Protein AF-A0A6M4GV39-F1 (afdb_monomer_lite)

pLDDT: mean 71.12, std 13.14, range [38.53, 88.69]

Organism: NCBI:txid2732067

Structure (mmCIF, N/CA/C/O backbone):
data_AF-A0A6M4GV39-F1
#
_entry.id   AF-A0A6M4GV39-F1
#
loop_
_atom_site.group_PDB
_atom_site.id
_atom_site.type_symbol
_atom_site.label_atom_id
_atom_site.label_alt_id
_atom_site.label_comp_id
_atom_site.label_asym_id
_atom_site.label_entity_id
_atom_site.label_seq_id
_atom_site.pdbx_PDB_ins_code
_atom_site.Cartn_x
_atom_site.Cartn_y
_atom_site.Cartn_z
_atom_site.occupancy
_atom_site.B_iso_or_equiv
_atom_site.auth_seq_id
_atom_site.auth_comp_id
_atom_site.auth_asym_id
_atom_site.auth_atom_id
_atom_site.pdbx_PDB_model_num
ATOM 1 N N . MET A 1 1 ? 62.077 18.998 -84.110 1.00 38.53 1 MET A N 1
ATOM 2 C CA . MET A 1 1 ? 60.721 18.410 -84.089 1.00 38.53 1 MET A CA 1
ATOM 3 C C . MET A 1 1 ? 60.873 16.911 -84.262 1.00 38.53 1 MET A C 1
ATOM 5 O O . MET A 1 1 ? 61.238 16.510 -85.350 1.00 38.53 1 MET A O 1
ATOM 9 N N . ASN A 1 2 ? 60.664 16.119 -83.208 1.00 39.56 2 ASN A N 1
ATOM 10 C CA . ASN A 1 2 ? 60.572 14.657 -83.283 1.00 39.56 2 ASN A CA 1
ATOM 11 C C . ASN A 1 2 ? 59.395 14.236 -82.397 1.00 39.56 2 ASN A C 1
ATOM 13 O O . ASN A 1 2 ? 59.507 14.212 -81.174 1.00 39.56 2 ASN A O 1
ATOM 17 N N . THR A 1 3 ? 58.245 13.988 -83.016 1.00 47.16 3 THR A N 1
ATOM 18 C CA . THR A 1 3 ? 57.078 13.363 -82.389 1.00 47.16 3 THR A CA 1
ATOM 19 C C . THR A 1 3 ? 57.251 11.849 -82.463 1.00 47.16 3 THR A C 1
ATOM 21 O O . THR A 1 3 ? 57.207 11.283 -83.553 1.00 47.16 3 THR A O 1
ATOM 24 N N . LEU A 1 4 ? 57.471 11.201 -81.317 1.00 51.97 4 LEU A N 1
ATOM 25 C CA . LEU A 1 4 ? 57.353 9.747 -81.192 1.00 51.97 4 LEU A CA 1
ATOM 26 C C . LEU A 1 4 ? 55.867 9.345 -81.277 1.00 51.97 4 LEU A C 1
ATOM 28 O O . LEU A 1 4 ? 55.027 10.034 -80.689 1.00 51.97 4 LEU A O 1
ATOM 32 N N . PRO A 1 5 ? 55.528 8.268 -82.006 1.00 45.72 5 PRO A N 1
ATOM 33 C CA . PRO A 1 5 ? 54.153 7.811 -82.150 1.00 45.72 5 PRO A CA 1
ATOM 34 C C . PRO A 1 5 ? 53.639 7.228 -80.826 1.00 45.72 5 PRO A C 1
ATOM 36 O O . PRO A 1 5 ? 54.284 6.382 -80.212 1.00 45.72 5 PRO A O 1
ATOM 39 N N . ASN A 1 6 ? 52.471 7.706 -80.390 1.00 50.34 6 ASN A N 1
ATOM 40 C CA . ASN A 1 6 ? 51.668 7.080 -79.341 1.00 50.34 6 ASN A CA 1
ATOM 41 C C . ASN A 1 6 ? 51.134 5.747 -79.877 1.00 50.34 6 ASN A C 1
ATOM 43 O O . ASN A 1 6 ? 50.265 5.742 -80.748 1.00 50.34 6 ASN A O 1
ATOM 47 N N . ASP A 1 7 ? 51.654 4.643 -79.354 1.00 46.72 7 ASP A N 1
ATOM 48 C CA . ASP A 1 7 ? 51.153 3.296 -79.612 1.00 46.72 7 ASP A CA 1
ATOM 49 C C . ASP A 1 7 ? 49.860 3.075 -78.789 1.00 46.72 7 ASP A C 1
ATOM 51 O O . ASP A 1 7 ? 49.887 3.229 -77.564 1.00 46.72 7 ASP A O 1
ATOM 55 N N . PRO A 1 8 ? 48.693 2.785 -79.398 1.00 51.41 8 PRO A N 1
ATOM 56 C CA . PRO A 1 8 ? 47.407 2.752 -78.692 1.00 51.41 8 PRO A CA 1
ATOM 57 C C . PRO A 1 8 ? 47.091 1.423 -77.971 1.00 51.41 8 PRO A C 1
ATOM 59 O O . PRO A 1 8 ? 45.923 1.151 -77.694 1.00 51.41 8 PRO A O 1
ATOM 62 N N . ALA A 1 9 ? 48.078 0.586 -77.639 1.00 52.50 9 ALA A N 1
ATOM 63 C CA . ALA A 1 9 ? 47.837 -0.779 -77.159 1.00 52.50 9 ALA A CA 1
ATOM 64 C C . ALA A 1 9 ? 48.605 -1.151 -75.874 1.00 52.50 9 ALA A C 1
ATOM 66 O O . ALA A 1 9 ? 49.379 -2.101 -75.869 1.00 52.50 9 ALA A O 1
ATOM 67 N N . ASP A 1 10 ? 48.331 -0.468 -74.755 1.00 50.56 10 ASP A N 1
ATOM 68 C CA . ASP A 1 10 ? 48.763 -0.918 -73.418 1.00 50.56 10 ASP A CA 1
ATOM 69 C C . ASP A 1 10 ? 47.587 -1.552 -72.636 1.00 50.56 10 ASP A C 1
ATOM 71 O O . ASP A 1 10 ? 46.883 -0.859 -71.890 1.00 50.56 10 ASP A O 1
ATOM 75 N N . PRO A 1 11 ? 47.355 -2.878 -72.738 1.00 52.56 11 PRO A N 1
ATOM 76 C CA . PRO A 1 11 ? 46.304 -3.586 -71.990 1.00 52.56 11 PRO A CA 1
ATOM 77 C C . PRO A 1 11 ? 46.513 -3.569 -70.463 1.00 52.56 11 PRO A C 1
ATOM 79 O O . PRO A 1 11 ? 45.594 -3.883 -69.705 1.00 52.56 11 PRO A O 1
ATOM 82 N N . LEU A 1 12 ? 47.700 -3.173 -69.994 1.00 51.47 12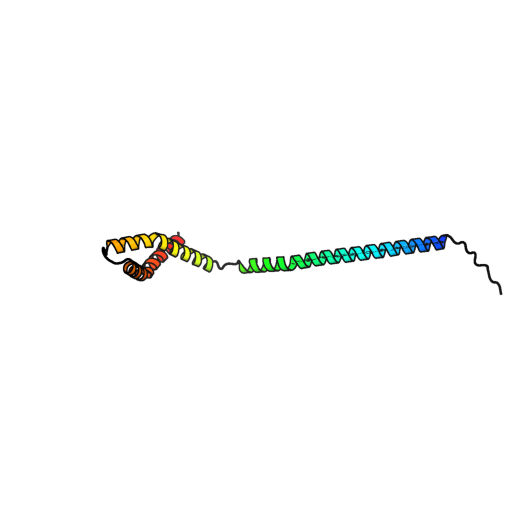 LEU A N 1
ATOM 83 C CA . LEU A 1 12 ? 48.036 -3.007 -68.577 1.00 51.47 12 LEU A CA 1
ATOM 84 C C . LEU A 1 12 ? 47.314 -1.813 -67.934 1.00 51.47 12 LEU A C 1
ATOM 86 O O . LEU A 1 12 ? 46.735 -1.958 -66.859 1.00 51.47 12 LEU A O 1
ATOM 90 N N . ARG A 1 13 ? 47.235 -0.665 -68.622 1.00 52.91 13 ARG A N 1
ATOM 91 C CA . ARG A 1 13 ? 46.548 0.534 -68.100 1.00 52.91 13 ARG A CA 1
ATOM 92 C C . ARG A 1 13 ? 45.026 0.386 -68.066 1.00 52.91 13 ARG A C 1
ATOM 94 O O . ARG A 1 13 ? 44.366 1.018 -67.242 1.00 52.91 13 ARG A O 1
ATOM 101 N N . ALA A 1 14 ? 44.461 -0.432 -68.955 1.00 52.75 14 ALA A N 1
ATOM 102 C CA . ALA A 1 14 ? 43.032 -0.741 -68.952 1.00 52.75 14 ALA A CA 1
ATOM 103 C C . ALA A 1 14 ? 42.649 -1.620 -67.746 1.00 52.75 14 ALA A C 1
ATOM 105 O O . ALA A 1 14 ? 41.681 -1.315 -67.052 1.00 52.75 14 ALA A O 1
ATOM 106 N N . ARG A 1 15 ? 43.465 -2.637 -67.427 1.00 51.28 15 ARG A N 1
ATOM 107 C CA . ARG A 1 15 ? 43.253 -3.513 -66.261 1.00 51.28 15 ARG A CA 1
ATOM 108 C C . ARG A 1 15 ? 43.493 -2.813 -64.923 1.00 51.28 15 ARG A C 1
ATOM 110 O O . ARG A 1 15 ? 42.766 -3.071 -63.969 1.00 51.28 15 ARG A O 1
ATOM 117 N N . GLU A 1 16 ? 44.459 -1.897 -64.845 1.00 50.41 16 GLU A N 1
ATOM 118 C CA . GLU A 1 16 ? 44.676 -1.087 -63.635 1.00 50.41 16 GLU A CA 1
ATOM 119 C C . GLU A 1 16 ? 43.481 -0.178 -63.322 1.00 50.41 16 GLU A C 1
ATOM 121 O O . GLU A 1 16 ? 43.094 -0.040 -62.162 1.00 50.41 16 GLU A O 1
ATOM 126 N N . LYS A 1 17 ? 42.838 0.401 -64.343 1.00 52.56 17 LYS A N 1
ATOM 127 C CA . LYS A 1 17 ? 41.635 1.224 -64.149 1.00 52.56 17 LYS A CA 1
ATOM 128 C C . LYS A 1 17 ? 40.431 0.405 -63.681 1.00 52.56 17 LYS A C 1
ATOM 130 O O . LYS A 1 17 ? 39.698 0.884 -62.819 1.00 52.56 17 LYS A O 1
ATOM 135 N N . GLU A 1 18 ? 40.250 -0.817 -64.185 1.00 52.44 18 GLU A N 1
ATOM 136 C CA . GLU A 1 18 ? 39.208 -1.737 -63.698 1.00 52.44 18 GLU A CA 1
ATOM 137 C C . GLU A 1 18 ? 39.461 -2.191 -62.256 1.00 52.44 18 GLU A C 1
ATOM 139 O O . GLU A 1 18 ? 38.536 -2.195 -61.442 1.00 52.44 18 GLU A O 1
ATOM 144 N N . ALA A 1 19 ? 40.712 -2.505 -61.904 1.00 53.47 19 ALA A N 1
ATOM 145 C CA . ALA A 1 19 ? 41.076 -2.887 -60.542 1.00 53.47 19 ALA A CA 1
ATOM 146 C C . ALA A 1 19 ? 40.808 -1.748 -59.541 1.00 53.47 19 ALA A C 1
ATOM 148 O O . ALA A 1 19 ? 40.204 -1.971 -58.493 1.00 53.47 19 ALA A O 1
ATOM 149 N N . VAL A 1 20 ? 41.175 -0.509 -59.884 1.00 57.28 20 VAL A N 1
ATOM 150 C CA . VAL A 1 20 ? 40.934 0.667 -59.030 1.00 57.28 20 VAL A CA 1
ATOM 151 C C . VAL A 1 20 ? 39.439 0.995 -58.914 1.00 57.28 20 VAL A C 1
ATOM 153 O O . VAL A 1 20 ? 38.988 1.400 -57.841 1.00 57.28 20 VAL A O 1
ATOM 156 N N . HIS A 1 21 ? 38.646 0.785 -59.970 1.00 59.41 21 HIS A N 1
ATOM 157 C CA . HIS A 1 21 ? 37.193 0.982 -59.917 1.00 59.41 21 HIS A CA 1
ATOM 158 C C . HIS A 1 21 ? 36.486 -0.047 -59.028 1.00 59.41 21 HIS A C 1
ATOM 160 O O . HIS A 1 21 ? 35.632 0.337 -58.228 1.00 59.41 21 HIS A O 1
ATOM 166 N N . ASN A 1 22 ? 36.870 -1.323 -59.118 1.00 59.44 22 ASN A N 1
ATOM 167 C CA . ASN A 1 22 ? 36.311 -2.372 -58.264 1.00 59.44 22 ASN A CA 1
ATOM 168 C C . ASN A 1 22 ? 36.676 -2.163 -56.792 1.00 59.44 22 ASN A C 1
ATOM 170 O O . ASN A 1 22 ? 35.819 -2.319 -55.926 1.00 59.44 22 ASN A O 1
ATOM 174 N N . VAL A 1 23 ? 37.908 -1.737 -56.494 1.00 58.47 23 VAL A N 1
ATOM 175 C CA . VAL A 1 23 ? 38.317 -1.435 -55.113 1.00 58.47 23 VAL A CA 1
ATOM 176 C C . VAL A 1 23 ? 37.544 -0.236 -54.552 1.00 58.47 23 VAL A C 1
ATOM 178 O O . VAL A 1 23 ? 37.113 -0.285 -53.404 1.00 58.47 23 VAL A O 1
ATOM 181 N N . ARG A 1 24 ? 37.287 0.811 -55.351 1.00 60.34 24 ARG A N 1
ATOM 182 C CA . ARG A 1 24 ? 36.430 1.935 -54.924 1.00 60.34 24 ARG A CA 1
ATOM 183 C C . ARG A 1 24 ? 34.992 1.508 -54.639 1.00 60.34 24 ARG A C 1
ATOM 185 O O . ARG A 1 24 ? 34.436 1.935 -53.635 1.00 60.34 24 ARG A O 1
ATOM 192 N N . ALA A 1 25 ? 34.416 0.654 -55.484 1.00 61.78 25 ALA A N 1
ATOM 193 C CA . ALA A 1 25 ? 33.064 0.138 -55.276 1.00 61.78 25 ALA A CA 1
ATOM 194 C C . ALA A 1 25 ? 32.961 -0.719 -53.999 1.00 61.78 25 ALA A C 1
ATOM 196 O O . ALA A 1 25 ? 32.006 -0.570 -53.240 1.00 61.78 25 ALA A O 1
ATOM 197 N N . LEU A 1 26 ? 33.976 -1.546 -53.723 1.00 60.75 26 LEU A N 1
ATOM 198 C CA . LEU A 1 26 ? 34.072 -2.348 -52.498 1.00 60.75 26 LEU A CA 1
ATOM 199 C C . LEU A 1 26 ? 34.196 -1.482 -51.237 1.00 60.75 26 LEU A C 1
ATOM 201 O O . LEU A 1 26 ? 33.547 -1.769 -50.234 1.00 60.75 26 LEU A O 1
ATOM 205 N N . VAL A 1 27 ? 34.998 -0.415 -51.280 1.00 65.50 27 VAL A N 1
ATOM 206 C CA . VAL A 1 27 ? 35.148 0.511 -50.145 1.00 65.50 27 VAL A CA 1
ATOM 207 C C . VAL A 1 27 ? 33.843 1.265 -49.871 1.00 65.50 27 VAL A C 1
ATOM 209 O O . VAL A 1 27 ? 33.416 1.317 -48.720 1.00 65.50 27 VAL A O 1
ATOM 212 N N . ASP A 1 28 ? 33.159 1.756 -50.909 1.00 64.19 28 ASP A N 1
ATOM 213 C CA . ASP A 1 28 ? 31.861 2.436 -50.769 1.00 64.19 28 ASP A CA 1
ATOM 214 C C . ASP A 1 28 ? 30.765 1.512 -50.202 1.00 64.19 28 ASP A C 1
ATOM 216 O O . ASP A 1 28 ? 29.880 1.959 -49.462 1.00 64.19 28 ASP A O 1
ATOM 220 N N . GLU A 1 29 ? 30.788 0.217 -50.536 1.00 61.84 29 GLU A N 1
ATOM 221 C CA . GLU A 1 29 ? 29.877 -0.771 -49.946 1.00 61.84 29 GLU A CA 1
ATOM 222 C C . GLU A 1 29 ? 30.195 -1.049 -48.475 1.00 61.84 29 GLU A C 1
ATOM 224 O O . GLU A 1 29 ? 29.279 -1.025 -47.648 1.00 61.84 29 GLU A O 1
ATOM 229 N N . LEU A 1 30 ? 31.473 -1.233 -48.125 1.00 60.44 30 LEU A N 1
ATOM 230 C CA . LEU A 1 30 ? 31.912 -1.427 -46.739 1.00 60.44 30 LEU A CA 1
ATOM 231 C C . LEU A 1 30 ? 31.559 -0.226 -45.849 1.00 60.44 30 LEU A C 1
ATOM 233 O O . LEU A 1 30 ? 31.040 -0.406 -44.746 1.00 60.44 30 LEU A O 1
ATOM 237 N N . GLU A 1 31 ? 31.760 0.995 -46.343 1.00 62.44 31 GLU A N 1
ATOM 238 C CA . GLU A 1 31 ? 31.468 2.225 -45.601 1.00 62.44 31 GLU A CA 1
ATOM 239 C C . GLU A 1 31 ? 29.951 2.424 -45.410 1.00 62.44 31 GLU A C 1
ATOM 241 O O . GLU A 1 31 ? 29.475 2.822 -44.335 1.00 62.44 31 GLU A O 1
ATOM 246 N N . ARG A 1 32 ? 29.138 2.048 -46.411 1.00 60.31 32 ARG A N 1
ATOM 247 C CA . ARG A 1 32 ? 27.674 2.019 -46.267 1.00 60.31 32 ARG A CA 1
ATOM 248 C C . ARG A 1 32 ? 27.218 0.991 -45.240 1.00 60.31 32 ARG A C 1
ATOM 250 O O . ARG A 1 32 ? 26.306 1.308 -44.466 1.00 60.31 32 ARG A O 1
ATOM 257 N N . ASP A 1 33 ? 27.820 -0.192 -45.206 1.00 60.97 33 ASP A N 1
ATOM 258 C CA . ASP A 1 33 ? 27.433 -1.254 -44.275 1.00 60.97 33 ASP A CA 1
ATOM 259 C C . ASP A 1 33 ? 27.848 -0.945 -42.828 1.00 60.97 33 ASP A C 1
ATOM 261 O O . ASP A 1 33 ? 27.065 -1.170 -41.896 1.00 60.97 33 ASP A O 1
ATOM 265 N N . GLU A 1 34 ? 29.003 -0.306 -42.625 1.00 60.72 34 GLU A N 1
ATOM 266 C CA . GLU A 1 34 ? 29.396 0.244 -41.324 1.00 60.72 34 GLU A CA 1
ATOM 267 C C . GLU A 1 34 ? 28.437 1.338 -40.856 1.00 60.72 34 GLU A C 1
ATOM 269 O O . GLU A 1 34 ? 28.001 1.326 -39.700 1.00 60.72 34 GLU A O 1
ATOM 274 N N . SER A 1 35 ? 28.025 2.244 -41.751 1.00 60.22 35 SER A N 1
ATOM 275 C CA . SER A 1 35 ? 27.054 3.290 -41.412 1.00 60.22 35 SER A CA 1
ATOM 276 C C . SER A 1 35 ? 25.705 2.698 -40.979 1.00 60.22 35 SER A C 1
ATOM 278 O O . SER A 1 35 ? 25.084 3.177 -40.023 1.00 60.22 35 SER A O 1
ATOM 280 N N . ARG A 1 36 ? 25.255 1.616 -41.634 1.00 64.06 36 ARG A N 1
ATOM 281 C CA . ARG A 1 36 ? 24.008 0.912 -41.297 1.00 64.06 36 ARG A CA 1
ATOM 282 C C . ARG A 1 36 ? 24.129 0.161 -39.976 1.00 64.06 36 ARG A C 1
ATOM 284 O O . ARG A 1 36 ? 23.203 0.233 -39.163 1.00 64.06 36 ARG A O 1
ATOM 291 N N . ARG A 1 37 ? 25.260 -0.507 -39.721 1.00 61.84 37 ARG A N 1
ATOM 292 C CA . ARG A 1 37 ? 25.542 -1.165 -38.434 1.00 61.84 37 ARG A CA 1
ATOM 293 C C . ARG A 1 37 ? 25.609 -0.156 -37.288 1.00 61.84 37 ARG A C 1
ATOM 295 O O . ARG A 1 37 ? 24.925 -0.361 -36.288 1.00 61.84 37 ARG A O 1
ATOM 302 N N . ARG A 1 38 ? 26.324 0.965 -37.445 1.00 69.06 38 ARG A N 1
ATOM 303 C CA . ARG A 1 38 ? 26.379 2.045 -36.440 1.00 69.06 38 ARG A CA 1
ATOM 304 C C . ARG A 1 38 ? 24.998 2.602 -36.120 1.00 69.06 38 ARG A C 1
ATOM 306 O O . ARG A 1 38 ? 24.676 2.758 -34.946 1.00 69.06 38 ARG A O 1
ATOM 313 N N . LYS A 1 39 ? 24.166 2.850 -37.138 1.00 72.19 39 LYS A N 1
ATOM 314 C CA . LYS A 1 39 ? 22.785 3.320 -36.942 1.00 72.19 39 LYS A CA 1
ATOM 315 C C . LYS A 1 39 ? 21.950 2.307 -36.161 1.00 72.19 39 LYS A C 1
ATOM 317 O O . LYS A 1 39 ? 21.313 2.691 -35.188 1.00 72.19 39 LYS A O 1
ATOM 322 N N . ARG A 1 40 ? 21.986 1.016 -36.521 1.00 73.12 40 ARG A N 1
ATOM 323 C CA . ARG A 1 40 ? 21.261 -0.033 -35.773 1.00 73.12 40 ARG A CA 1
ATOM 324 C C . ARG A 1 40 ? 21.709 -0.127 -34.317 1.00 73.12 40 ARG A C 1
ATOM 326 O O . ARG A 1 40 ? 20.858 -0.212 -33.440 1.00 73.12 40 ARG A O 1
ATOM 333 N N . VAL A 1 41 ? 23.014 -0.074 -34.054 1.00 74.25 41 VAL A N 1
ATOM 334 C CA . VAL A 1 41 ? 23.554 -0.106 -32.685 1.00 74.25 41 VAL A CA 1
ATOM 335 C C . VAL A 1 41 ? 23.092 1.112 -31.880 1.00 74.25 41 VAL A C 1
ATOM 337 O O . VAL A 1 41 ? 22.663 0.955 -30.741 1.00 74.25 41 VAL A O 1
ATOM 340 N N . TRP A 1 42 ? 23.088 2.307 -32.479 1.00 76.25 42 TRP A N 1
ATOM 341 C CA . TRP A 1 42 ? 22.569 3.517 -31.835 1.00 76.25 42 TRP A CA 1
ATOM 342 C C . TRP A 1 42 ? 21.070 3.447 -31.539 1.00 76.25 42 TRP A C 1
ATOM 344 O O . TRP A 1 42 ? 20.656 3.844 -30.453 1.00 76.25 42 TRP A O 1
ATOM 354 N N . TYR A 1 43 ? 20.259 2.898 -32.449 1.00 75.06 43 TYR A N 1
ATOM 355 C CA . TYR A 1 43 ? 18.832 2.678 -32.189 1.00 75.06 43 TYR A CA 1
ATOM 356 C C . TYR A 1 43 ? 18.598 1.677 -31.050 1.00 75.06 43 TYR A C 1
ATOM 358 O O . TYR A 1 43 ? 17.732 1.907 -30.209 1.00 75.06 43 TYR A O 1
ATOM 366 N N . LEU A 1 44 ? 19.390 0.602 -30.979 1.00 73.94 44 LEU A N 1
ATOM 367 C CA . LEU A 1 44 ? 19.307 -0.375 -29.889 1.00 73.94 44 LEU A CA 1
ATOM 368 C C . LEU A 1 44 ? 19.721 0.233 -28.540 1.00 73.94 44 LEU A C 1
ATOM 370 O O . LEU A 1 44 ? 19.039 0.022 -27.540 1.00 73.94 44 LEU A O 1
ATOM 374 N N . LEU A 1 45 ? 20.784 1.041 -28.507 1.00 73.31 45 LEU A N 1
ATOM 375 C CA . LEU A 1 45 ? 21.196 1.784 -27.310 1.00 73.31 45 LEU A CA 1
ATOM 376 C C . LEU A 1 45 ? 20.132 2.796 -26.869 1.00 73.31 45 LEU A C 1
ATOM 378 O O . LEU A 1 45 ? 19.783 2.841 -25.691 1.00 73.31 45 LEU A O 1
ATOM 382 N N . ALA A 1 46 ? 19.566 3.558 -27.808 1.00 72.94 46 ALA A N 1
ATOM 383 C CA . ALA A 1 46 ? 18.506 4.524 -27.528 1.00 72.94 46 ALA A CA 1
ATOM 384 C C . ALA A 1 46 ? 17.236 3.865 -26.965 1.00 72.94 46 ALA A C 1
ATOM 386 O O . ALA A 1 46 ? 16.554 4.475 -26.146 1.00 72.94 46 ALA A O 1
ATOM 387 N N . ALA A 1 47 ? 16.938 2.621 -27.352 1.00 73.94 47 ALA A N 1
ATOM 388 C CA . ALA A 1 47 ? 15.821 1.855 -26.799 1.00 73.94 47 ALA A CA 1
ATOM 389 C C . ALA A 1 47 ? 16.096 1.316 -25.379 1.00 73.94 47 ALA A C 1
ATOM 391 O O . ALA A 1 47 ? 15.170 1.197 -24.578 1.00 73.94 47 ALA A O 1
ATOM 392 N N . LEU A 1 48 ? 17.355 1.017 -25.039 1.00 73.06 48 LEU A N 1
ATOM 393 C CA . LEU A 1 48 ? 17.732 0.456 -23.734 1.00 73.06 48 LEU A CA 1
ATOM 394 C C . LEU A 1 48 ? 17.863 1.511 -22.625 1.00 73.06 48 LEU A C 1
ATOM 396 O O . LEU A 1 48 ? 17.528 1.231 -21.474 1.00 73.06 48 LEU A O 1
ATOM 400 N N . ILE A 1 49 ? 18.302 2.729 -22.960 1.00 77.00 49 ILE A N 1
ATOM 401 C CA . ILE A 1 49 ? 18.450 3.845 -22.009 1.00 77.00 49 ILE A CA 1
ATOM 402 C C . ILE A 1 49 ? 17.158 4.150 -21.219 1.00 77.00 49 ILE A C 1
ATOM 404 O O . ILE A 1 49 ? 17.231 4.196 -19.988 1.00 77.00 49 ILE A O 1
ATOM 408 N N . PRO A 1 50 ? 15.971 4.324 -21.841 1.00 77.06 50 PRO A N 1
ATOM 409 C CA . PRO A 1 50 ? 14.746 4.608 -21.094 1.00 77.06 50 PRO A CA 1
ATOM 410 C C . PRO A 1 50 ? 14.328 3.431 -20.208 1.00 77.06 50 PRO A C 1
ATOM 412 O O . PRO A 1 50 ? 13.825 3.647 -19.108 1.00 77.06 50 PRO A O 1
ATOM 415 N N . PHE A 1 51 ? 14.586 2.192 -20.632 1.00 77.62 51 PHE A N 1
ATOM 416 C CA . PHE A 1 51 ? 14.261 1.008 -19.839 1.00 77.62 51 PHE A CA 1
ATOM 417 C C . PHE A 1 51 ? 15.117 0.936 -18.566 1.00 77.62 51 PHE A C 1
ATOM 419 O O . PHE A 1 51 ? 14.587 0.775 -17.468 1.00 77.62 51 PHE A O 1
ATOM 426 N N . ALA A 1 52 ? 16.430 1.153 -18.692 1.00 78.00 52 ALA A N 1
ATOM 427 C CA . ALA A 1 52 ? 17.342 1.217 -17.551 1.00 78.00 52 ALA A CA 1
ATOM 428 C C . ALA A 1 52 ? 17.005 2.379 -16.600 1.00 78.00 52 ALA A C 1
ATOM 430 O O . ALA A 1 52 ? 17.072 2.221 -15.382 1.00 78.00 52 ALA A O 1
ATOM 431 N N . PHE A 1 53 ? 16.586 3.527 -17.141 1.00 83.00 53 PHE A N 1
ATOM 432 C CA . PHE A 1 53 ? 16.169 4.683 -16.350 1.00 83.00 53 PHE A CA 1
ATOM 433 C C . PHE A 1 53 ? 14.898 4.407 -15.536 1.00 83.00 53 PHE A C 1
ATOM 435 O O . PHE A 1 53 ? 14.864 4.686 -14.338 1.00 83.00 53 PHE A O 1
ATOM 442 N N . VAL A 1 54 ? 13.871 3.804 -16.147 1.00 79.44 54 VAL A N 1
ATOM 443 C CA . VAL A 1 54 ? 12.629 3.438 -15.444 1.00 79.44 54 VAL A CA 1
ATOM 444 C C . VAL A 1 54 ? 12.903 2.392 -14.365 1.00 79.44 54 VAL A C 1
ATOM 446 O O . VAL A 1 54 ? 12.471 2.574 -13.228 1.00 79.44 54 VAL A O 1
ATOM 449 N N . VAL A 1 55 ? 13.665 1.340 -14.678 1.00 79.38 55 VAL A N 1
ATOM 450 C CA . VAL A 1 55 ? 14.042 0.309 -13.695 1.00 79.38 55 VAL A CA 1
ATOM 451 C C . VAL A 1 55 ? 14.842 0.921 -12.541 1.00 79.38 55 VAL A C 1
ATOM 453 O O . VAL A 1 55 ? 14.553 0.636 -11.381 1.00 79.38 55 VAL A O 1
ATOM 456 N N . GLY A 1 56 ? 15.784 1.822 -12.832 1.00 77.94 56 GLY A N 1
ATOM 457 C CA . GLY A 1 56 ? 16.541 2.551 -11.813 1.00 77.94 56 GLY A CA 1
ATOM 458 C C . GLY A 1 56 ? 15.652 3.400 -10.899 1.00 77.94 56 GLY A C 1
ATOM 459 O O . GLY A 1 56 ? 15.796 3.341 -9.679 1.00 77.94 56 GLY A O 1
ATOM 460 N N . ILE A 1 57 ? 14.687 4.140 -11.456 1.00 77.44 57 ILE A N 1
ATOM 461 C CA . ILE A 1 57 ? 13.736 4.940 -10.665 1.00 77.44 57 ILE A CA 1
ATOM 462 C C . ILE A 1 57 ? 12.870 4.053 -9.771 1.00 77.44 57 ILE A C 1
ATOM 464 O O . ILE A 1 57 ? 12.668 4.385 -8.603 1.00 77.44 57 ILE A O 1
ATOM 468 N N . VAL A 1 58 ? 12.359 2.939 -10.300 1.00 73.88 58 VAL A N 1
ATOM 469 C CA . VAL A 1 58 ? 11.528 2.007 -9.529 1.00 73.88 58 VAL A CA 1
ATOM 470 C C . VAL A 1 58 ? 12.330 1.434 -8.362 1.00 73.88 58 VAL A C 1
ATOM 472 O O . VAL A 1 58 ? 11.882 1.551 -7.228 1.00 73.88 58 VAL A O 1
ATOM 475 N N . LEU A 1 59 ? 13.546 0.934 -8.603 1.00 71.31 59 LEU A N 1
ATOM 476 C CA . LEU A 1 59 ? 14.394 0.352 -7.556 1.00 71.31 59 LEU A CA 1
ATOM 477 C C . LEU A 1 59 ? 14.803 1.359 -6.468 1.00 71.31 59 LEU A C 1
ATOM 479 O O . LEU A 1 59 ? 14.924 0.993 -5.299 1.00 71.31 59 LEU A O 1
ATOM 483 N N . VAL A 1 60 ? 15.001 2.632 -6.824 1.00 67.12 60 VAL A N 1
ATOM 484 C CA . VAL A 1 60 ? 15.286 3.697 -5.847 1.00 67.12 60 VAL A CA 1
ATOM 485 C C . VAL A 1 60 ? 14.040 4.054 -5.031 1.00 67.12 60 VAL A C 1
ATOM 487 O O . VAL A 1 60 ? 14.155 4.341 -3.840 1.00 67.12 60 VAL A O 1
ATOM 490 N N . ARG A 1 61 ? 12.845 4.015 -5.636 1.00 61.59 61 ARG A N 1
ATOM 491 C CA . ARG A 1 61 ? 11.581 4.323 -4.947 1.00 61.59 61 ARG A CA 1
ATOM 492 C C . ARG A 1 61 ? 11.008 3.173 -4.124 1.00 61.59 61 ARG A C 1
ATOM 494 O O . ARG A 1 61 ? 10.225 3.444 -3.221 1.00 61.59 61 ARG A O 1
ATOM 501 N N . THR A 1 62 ? 11.401 1.929 -4.382 1.00 57.47 62 THR A N 1
ATOM 502 C CA . THR A 1 62 ? 10.939 0.749 -3.630 1.00 57.47 62 THR A CA 1
ATOM 503 C C . THR A 1 62 ? 11.715 0.492 -2.340 1.00 57.47 62 THR A C 1
ATOM 505 O O . THR A 1 62 ? 11.529 -0.550 -1.718 1.00 57.47 62 THR A O 1
ATOM 508 N N . LYS A 1 63 ? 12.570 1.418 -1.887 1.00 57.66 63 LYS A N 1
ATOM 509 C CA . LYS A 1 63 ? 12.991 1.429 -0.480 1.00 57.66 63 LYS A CA 1
ATOM 510 C C . LYS A 1 63 ? 11.820 1.920 0.366 1.00 57.66 63 LYS A C 1
ATOM 512 O O . LYS A 1 63 ? 11.800 3.062 0.815 1.00 57.66 63 LYS A O 1
ATOM 517 N N . GLU A 1 64 ? 10.805 1.073 0.495 1.00 58.28 64 GLU A N 1
ATOM 518 C CA . GLU A 1 64 ? 9.694 1.313 1.399 1.00 58.28 64 GLU A CA 1
ATOM 519 C C . GLU A 1 64 ? 10.249 1.428 2.814 1.00 58.28 64 GLU A C 1
ATOM 521 O O . GLU A 1 64 ? 10.992 0.568 3.290 1.00 58.28 64 GLU A O 1
ATOM 526 N N . ASP A 1 65 ? 9.930 2.548 3.455 1.00 64.56 65 ASP A N 1
ATOM 527 C CA . ASP A 1 65 ? 10.343 2.834 4.818 1.00 64.56 65 ASP A CA 1
ATOM 528 C C . ASP A 1 65 ? 9.842 1.687 5.715 1.00 64.56 65 ASP A C 1
ATOM 530 O O . ASP A 1 65 ? 8.630 1.442 5.746 1.00 64.56 65 ASP A O 1
ATOM 534 N N . PRO A 1 66 ? 10.705 0.963 6.450 1.00 61.91 66 PRO A N 1
ATOM 535 C CA . PRO A 1 66 ? 10.265 -0.148 7.298 1.00 61.91 66 PRO A CA 1
ATOM 536 C C . PRO A 1 66 ? 9.223 0.303 8.334 1.00 61.91 66 PRO A C 1
ATOM 538 O O . PRO A 1 66 ? 8.354 -0.472 8.727 1.00 61.91 66 PRO A O 1
ATOM 541 N N . ALA A 1 67 ? 9.245 1.587 8.709 1.00 63.72 67 ALA A N 1
ATOM 542 C CA . ALA A 1 67 ? 8.225 2.213 9.542 1.00 63.72 67 ALA A CA 1
ATOM 543 C C . ALA A 1 67 ? 6.840 2.285 8.866 1.00 63.72 67 ALA A C 1
ATOM 545 O O . ALA A 1 67 ? 5.826 2.124 9.544 1.00 63.72 67 ALA A O 1
ATOM 546 N N . ARG A 1 68 ? 6.775 2.499 7.544 1.00 67.69 68 ARG A N 1
ATOM 547 C CA . ARG A 1 68 ? 5.514 2.489 6.783 1.00 67.69 68 ARG A CA 1
ATOM 548 C C . ARG A 1 68 ? 4.954 1.083 6.638 1.00 67.69 68 ARG A C 1
ATOM 550 O O . ARG A 1 68 ? 3.777 0.887 6.908 1.00 67.69 68 ARG A O 1
ATOM 557 N N . LEU A 1 69 ? 5.804 0.111 6.313 1.00 68.19 69 LEU A N 1
ATOM 558 C CA . LEU A 1 69 ? 5.409 -1.299 6.239 1.00 68.19 69 LEU A CA 1
ATOM 559 C C . LEU A 1 69 ? 4.851 -1.803 7.577 1.00 68.19 69 LEU A C 1
ATOM 561 O O . LEU A 1 69 ? 3.797 -2.435 7.605 1.00 68.19 69 LEU A O 1
ATOM 565 N N . ALA A 1 70 ? 5.509 -1.471 8.692 1.00 71.31 70 ALA A N 1
ATOM 566 C CA . ALA A 1 70 ? 5.014 -1.812 10.023 1.00 71.31 70 ALA A CA 1
ATOM 567 C C . ALA A 1 70 ? 3.673 -1.123 10.335 1.00 71.31 70 ALA A C 1
ATOM 569 O O . ALA A 1 70 ? 2.755 -1.766 10.837 1.00 71.31 70 ALA A O 1
ATOM 570 N N . ALA A 1 71 ? 3.523 0.163 9.996 1.00 74.62 71 ALA A N 1
ATOM 571 C CA . ALA A 1 71 ? 2.270 0.890 10.199 1.00 74.62 71 ALA A CA 1
ATOM 572 C C . ALA A 1 71 ? 1.106 0.305 9.377 1.00 74.62 71 ALA A C 1
ATOM 574 O O . ALA A 1 71 ? -0.008 0.182 9.891 1.00 74.62 71 ALA A O 1
ATOM 575 N N . ASP A 1 72 ? 1.364 -0.095 8.131 1.00 80.31 72 ASP A N 1
ATOM 576 C CA . ASP A 1 72 ? 0.361 -0.706 7.258 1.00 80.31 72 ASP A CA 1
ATOM 577 C C . ASP A 1 72 ? -0.049 -2.099 7.751 1.00 80.31 72 ASP A C 1
ATOM 579 O O . ASP A 1 72 ? -1.237 -2.426 7.741 1.00 80.31 72 ASP A O 1
ATOM 583 N N . GLN A 1 73 ? 0.891 -2.893 8.273 1.00 79.69 73 GLN A N 1
ATOM 584 C CA . GLN A 1 73 ? 0.583 -4.181 8.903 1.00 79.69 73 GLN A CA 1
ATOM 585 C C . GLN A 1 73 ? -0.262 -4.022 10.172 1.00 79.69 73 GLN A C 1
ATOM 587 O O . GLN A 1 73 ? -1.257 -4.732 10.336 1.00 79.69 73 GLN A O 1
ATOM 592 N N . THR A 1 74 ? 0.068 -3.060 11.041 1.00 80.69 74 THR A N 1
ATOM 593 C CA . THR A 1 74 ? -0.734 -2.782 12.243 1.00 80.69 74 THR A CA 1
ATOM 594 C C . THR A 1 74 ? -2.147 -2.351 11.864 1.00 80.69 74 THR A C 1
ATOM 596 O O . THR A 1 74 ? -3.120 -2.861 12.418 1.00 80.69 74 THR A O 1
ATOM 599 N N . ARG A 1 75 ? -2.287 -1.483 10.856 1.00 81.69 75 ARG A N 1
ATOM 600 C CA . ARG A 1 75 ? -3.594 -1.037 10.358 1.00 81.69 75 ARG A CA 1
ATOM 601 C C . ARG A 1 75 ? -4.398 -2.178 9.731 1.00 81.69 75 ARG A C 1
ATOM 603 O O . ARG A 1 75 ? -5.608 -2.256 9.935 1.00 81.69 75 ARG A O 1
ATOM 610 N N . ALA A 1 76 ? -3.744 -3.069 8.989 1.00 85.00 76 ALA A N 1
ATOM 611 C CA . ALA A 1 76 ? -4.385 -4.256 8.432 1.00 85.00 76 ALA A CA 1
ATOM 612 C C . ALA A 1 76 ? -4.897 -5.190 9.540 1.00 85.00 76 ALA A C 1
ATOM 614 O O . ALA A 1 76 ? -6.026 -5.672 9.455 1.00 85.00 76 ALA A O 1
ATOM 615 N N . CYS A 1 77 ? -4.115 -5.383 10.607 1.00 85.56 77 CYS A N 1
ATOM 616 C CA . CYS A 1 77 ? -4.537 -6.148 11.779 1.00 85.56 77 CYS A CA 1
ATOM 617 C C . CYS A 1 77 ? -5.741 -5.501 12.486 1.00 85.56 77 CYS A C 1
ATOM 619 O O . CYS A 1 77 ? -6.722 -6.187 12.766 1.00 85.56 77 CYS A O 1
ATOM 621 N N . GLU A 1 78 ? -5.720 -4.181 12.706 1.00 83.81 78 GLU A N 1
ATOM 622 C CA . GLU A 1 78 ? -6.835 -3.451 13.329 1.00 83.81 78 GLU A CA 1
ATOM 623 C C . GLU A 1 78 ? -8.139 -3.598 12.523 1.00 83.81 78 GLU A C 1
ATOM 625 O O . GLU A 1 78 ? -9.209 -3.834 13.092 1.00 83.81 78 GLU A O 1
ATOM 630 N N . LEU A 1 79 ? -8.057 -3.506 11.191 1.00 84.19 79 LEU A N 1
ATOM 631 C CA . LEU A 1 79 ? -9.205 -3.686 10.297 1.00 84.19 79 LEU A CA 1
ATOM 632 C C . LEU A 1 79 ? -9.715 -5.132 10.284 1.00 84.19 79 LEU A C 1
ATOM 634 O O . LEU A 1 79 ? -10.928 -5.349 10.326 1.00 84.19 79 LEU A O 1
ATOM 638 N N . ALA A 1 80 ? -8.814 -6.115 10.255 1.00 85.00 80 ALA A N 1
ATOM 639 C CA . ALA A 1 80 ? -9.177 -7.529 10.298 1.00 85.00 80 ALA A CA 1
ATOM 640 C C . ALA A 1 80 ? -9.853 -7.896 11.629 1.00 85.00 80 ALA A C 1
ATOM 642 O O . ALA A 1 80 ? -10.886 -8.568 11.638 1.00 85.00 80 ALA A O 1
ATOM 643 N N . TRP A 1 81 ? -9.324 -7.392 12.747 1.00 88.00 81 TRP A N 1
ATOM 644 C CA . TRP A 1 81 ? -9.918 -7.581 14.068 1.00 88.00 81 TRP A CA 1
ATOM 645 C C . TRP A 1 81 ? -11.317 -6.964 14.143 1.00 88.00 81 TRP A C 1
ATOM 647 O O . TRP A 1 81 ? -12.253 -7.603 14.627 1.00 88.00 81 TRP A O 1
ATOM 657 N N . TRP A 1 82 ? -11.496 -5.750 13.613 1.00 82.88 82 TRP A N 1
ATOM 658 C CA . TRP A 1 82 ? -12.808 -5.105 13.550 1.00 82.88 82 TRP A CA 1
ATOM 659 C C . TRP A 1 82 ? -13.810 -5.906 12.712 1.00 82.88 82 TRP A C 1
ATOM 661 O O . TRP A 1 82 ? -14.939 -6.134 13.150 1.00 82.88 82 TRP A O 1
ATOM 671 N N . ALA A 1 83 ? -13.409 -6.377 11.531 1.00 83.75 83 ALA A N 1
ATOM 672 C CA . ALA A 1 83 ? -14.272 -7.182 10.670 1.00 83.75 83 ALA A CA 1
ATOM 673 C C . ALA A 1 83 ? -14.718 -8.485 11.358 1.00 83.75 83 ALA A C 1
ATOM 675 O O . ALA A 1 83 ? -15.876 -8.878 11.233 1.00 83.75 83 ALA A O 1
ATOM 676 N N . ALA A 1 84 ? -13.836 -9.112 12.142 1.00 83.75 84 ALA A N 1
ATOM 677 C CA . ALA A 1 84 ? -14.148 -10.334 12.877 1.00 83.75 84 ALA A CA 1
ATOM 678 C C . ALA A 1 84 ? -15.089 -10.105 14.077 1.00 83.75 84 ALA A C 1
ATOM 680 O O . ALA A 1 84 ? -15.924 -10.960 14.373 1.00 83.75 84 ALA A O 1
ATOM 681 N N . ASN A 1 85 ? -14.977 -8.962 14.768 1.00 83.88 85 ASN A N 1
ATOM 682 C CA . ASN A 1 85 ? -15.668 -8.728 16.045 1.00 83.88 85 ASN A CA 1
ATOM 683 C C . ASN A 1 85 ? -16.910 -7.823 15.951 1.00 83.88 85 ASN A C 1
ATOM 685 O O . ASN A 1 85 ? -17.806 -7.928 16.789 1.00 83.88 85 ASN A O 1
ATOM 689 N N . SER A 1 86 ? -17.017 -6.973 14.927 1.00 81.75 86 SER A N 1
ATOM 690 C CA . SER A 1 86 ? -18.144 -6.037 14.755 1.00 81.75 86 SER A CA 1
ATOM 691 C C . SER A 1 86 ? -19.501 -6.739 14.672 1.00 81.75 86 SER A C 1
ATOM 693 O O . SER A 1 86 ? -20.452 -6.321 15.329 1.00 81.75 86 SER A O 1
ATOM 695 N N . GLY A 1 87 ? -19.585 -7.863 13.955 1.00 83.31 87 GLY A N 1
ATOM 696 C CA . GLY A 1 87 ? -20.818 -8.651 13.854 1.00 83.31 87 GLY A CA 1
ATOM 697 C C . GLY A 1 87 ? -21.203 -9.399 15.137 1.00 83.31 87 GLY A C 1
ATOM 698 O O . GLY A 1 87 ? -22.345 -9.846 15.264 1.00 83.31 87 GLY A O 1
ATOM 699 N N . LYS A 1 88 ? -20.274 -9.566 16.089 1.00 85.69 88 LYS A N 1
ATOM 700 C CA . LYS A 1 88 ? -20.578 -10.088 17.429 1.00 85.69 88 LYS A CA 1
ATOM 701 C C . LYS A 1 88 ? -21.126 -8.969 18.316 1.00 85.69 88 LYS A C 1
ATOM 703 O O . LYS A 1 88 ? -22.177 -9.144 18.921 1.00 85.69 88 LYS A O 1
ATOM 708 N N . PHE A 1 89 ? -20.497 -7.796 18.276 1.00 81.94 89 PHE A N 1
ATOM 709 C CA . PHE A 1 89 ? -20.974 -6.597 18.970 1.00 81.94 89 PHE A CA 1
ATOM 710 C C . PHE A 1 89 ? -22.368 -6.152 18.515 1.00 81.94 89 PHE A C 1
ATOM 712 O O . PHE A 1 89 ? -23.203 -5.797 19.342 1.00 81.94 89 PHE A O 1
ATOM 719 N N . GLU A 1 90 ? -22.656 -6.202 17.212 1.00 84.31 90 GLU A N 1
ATOM 720 C CA . GLU A 1 90 ? -23.990 -5.876 16.696 1.00 84.31 90 GLU A CA 1
ATOM 721 C C . GLU A 1 90 ? -25.059 -6.841 17.233 1.00 84.31 90 GLU A C 1
ATOM 723 O O . GLU A 1 90 ? -26.159 -6.417 17.593 1.00 84.31 90 GLU A O 1
ATOM 728 N N . ARG A 1 91 ? -24.726 -8.137 17.334 1.00 85.88 91 ARG A N 1
ATOM 729 C CA . ARG A 1 91 ? -25.614 -9.152 17.915 1.00 85.88 91 ARG A CA 1
ATOM 730 C C . ARG A 1 91 ? -25.852 -8.905 19.399 1.00 85.88 91 ARG A C 1
ATOM 732 O O . ARG A 1 91 ? -27.008 -8.840 19.801 1.00 85.88 91 ARG A O 1
ATOM 739 N N . GLU A 1 92 ? -24.796 -8.665 20.171 1.00 85.94 92 GLU A N 1
ATOM 740 C CA . GLU A 1 92 ? -24.900 -8.347 21.600 1.00 85.94 92 GLU A CA 1
ATOM 741 C C . GLU A 1 92 ? -25.721 -7.066 21.841 1.00 85.94 92 GLU A C 1
ATOM 743 O O . GLU A 1 92 ? -26.579 -7.035 22.721 1.00 85.94 92 GLU A O 1
ATOM 748 N N . MET A 1 93 ? -25.554 -6.021 21.019 1.00 81.88 93 MET A N 1
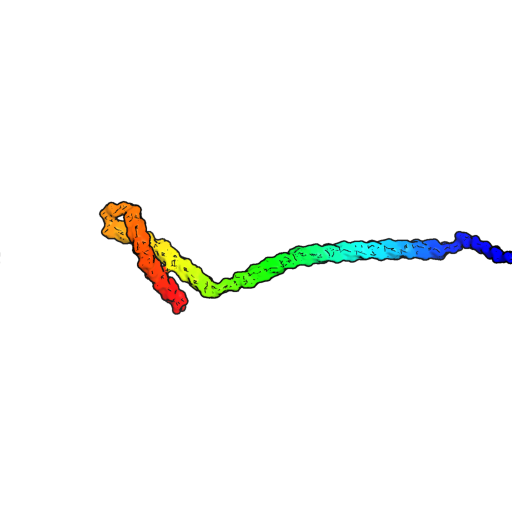ATOM 749 C CA . MET A 1 93 ? -26.377 -4.808 21.124 1.00 81.88 93 MET A CA 1
ATOM 750 C C . MET A 1 93 ? -27.853 -5.060 20.816 1.00 81.88 93 MET A C 1
ATOM 752 O O . MET A 1 93 ? -28.717 -4.477 21.479 1.00 81.88 93 MET A O 1
ATOM 756 N N . ARG A 1 94 ? -28.143 -5.900 19.815 1.00 84.38 94 ARG A N 1
ATOM 757 C CA . ARG A 1 94 ? -29.511 -6.269 19.428 1.00 84.38 94 ARG A CA 1
ATOM 758 C C . ARG A 1 94 ? -30.182 -7.114 20.512 1.00 84.38 94 ARG A C 1
ATOM 760 O O . ARG A 1 94 ? -31.348 -6.884 20.811 1.00 84.38 94 ARG A O 1
ATOM 767 N N . GLU A 1 95 ? -29.443 -8.034 21.125 1.00 88.69 95 GLU A N 1
ATOM 768 C CA . GLU A 1 95 ? -29.909 -8.846 22.256 1.00 88.69 95 GLU A CA 1
ATOM 769 C C . GLU A 1 95 ? -30.140 -8.001 23.513 1.00 88.69 95 GLU A C 1
ATOM 771 O O . GLU A 1 95 ? -31.143 -8.182 24.199 1.00 88.69 95 GLU A O 1
ATOM 776 N N . ALA A 1 96 ? -29.270 -7.026 23.783 1.00 86.06 96 ALA A N 1
ATOM 777 C CA . ALA A 1 96 ? -29.423 -6.104 24.906 1.00 86.06 96 ALA A CA 1
ATOM 778 C C . ALA A 1 96 ? -30.539 -5.060 24.699 1.00 86.06 96 ALA A C 1
ATOM 780 O O . ALA A 1 96 ? -30.978 -4.436 25.664 1.00 86.06 96 ALA A O 1
ATOM 781 N N . ASN A 1 97 ? -30.992 -4.833 23.459 1.00 84.62 97 ASN A N 1
ATOM 782 C CA . ASN A 1 97 ? -32.031 -3.854 23.121 1.00 84.62 97 ASN A CA 1
ATOM 783 C C . ASN A 1 97 ? -33.078 -4.464 22.164 1.00 84.62 97 ASN A C 1
ATOM 785 O O . ASN A 1 97 ? -33.186 -4.030 21.008 1.00 84.62 97 ASN A O 1
ATOM 789 N N . PRO A 1 98 ? -33.866 -5.457 22.618 1.00 79.00 98 PRO A N 1
ATOM 790 C CA . PRO A 1 98 ? -34.877 -6.095 21.787 1.00 79.00 98 PRO A CA 1
ATOM 791 C C . PRO A 1 98 ? -35.979 -5.077 21.453 1.00 79.00 98 PRO A C 1
ATOM 793 O O . PRO A 1 98 ? -36.750 -4.671 22.317 1.00 79.00 98 PRO A O 1
ATOM 796 N N . GLY A 1 99 ? -36.023 -4.625 20.197 1.00 81.94 99 GLY A N 1
ATOM 797 C CA . GLY A 1 99 ? -36.967 -3.606 19.712 1.00 81.94 99 GLY A CA 1
ATOM 798 C C . GLY A 1 99 ? -36.317 -2.320 19.192 1.00 81.94 99 GLY A C 1
ATOM 799 O O . GLY A 1 99 ? -37.010 -1.482 18.620 1.00 81.94 99 GLY A O 1
ATOM 800 N N . MET A 1 100 ? -34.997 -2.166 19.332 1.00 82.88 100 MET A N 1
ATOM 801 C CA . MET A 1 100 ? -34.273 -1.043 18.736 1.00 82.88 100 MET A CA 1
ATOM 802 C C . MET A 1 100 ? -34.154 -1.218 17.211 1.00 82.88 100 MET A C 1
ATOM 804 O O . MET A 1 100 ? -33.741 -2.287 16.750 1.00 82.88 100 MET A O 1
ATOM 808 N N . PRO A 1 101 ? -34.490 -0.197 16.401 1.00 85.38 101 PRO A N 1
ATOM 809 C CA . PRO A 1 101 ? -34.371 -0.291 14.953 1.00 85.38 101 PRO A CA 1
ATOM 810 C C . PRO A 1 101 ? -32.897 -0.357 14.518 1.00 85.38 101 PRO A C 1
ATOM 812 O O . PRO A 1 101 ? -32.005 0.219 15.143 1.00 85.38 101 PRO A O 1
ATOM 815 N N . ASN A 1 102 ? -32.626 -1.063 13.414 1.00 81.75 102 ASN A N 1
ATOM 816 C CA . ASN A 1 102 ? -31.256 -1.343 12.953 1.00 81.75 102 ASN A CA 1
ATOM 817 C C . ASN A 1 102 ? -30.422 -0.076 12.687 1.00 81.75 102 ASN A C 1
ATOM 81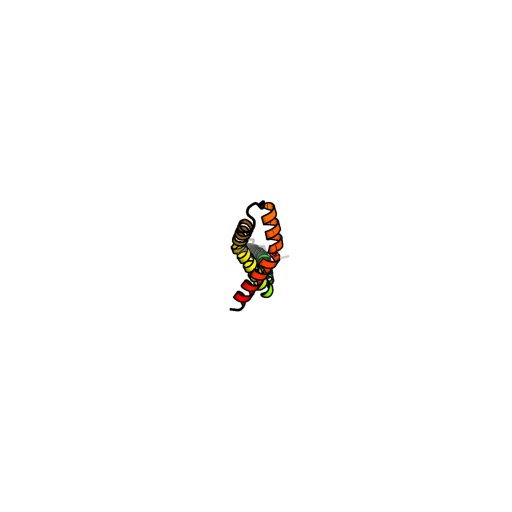9 O O . ASN A 1 102 ? -29.206 -0.088 12.856 1.00 81.75 102 ASN A O 1
ATOM 823 N N . ASN A 1 103 ? -31.065 1.030 12.307 1.00 86.00 103 ASN A N 1
ATOM 824 C CA . ASN A 1 103 ? -30.399 2.319 12.118 1.00 86.00 103 ASN A CA 1
ATOM 825 C C . ASN A 1 103 ? -29.841 2.897 13.435 1.00 86.00 103 ASN A C 1
ATOM 827 O O . ASN A 1 103 ? -28.789 3.532 13.425 1.00 86.00 103 ASN A O 1
ATOM 831 N N . GLU A 1 104 ? -30.508 2.674 14.566 1.00 86.50 104 GLU A N 1
ATOM 832 C CA . GLU A 1 104 ? -30.046 3.103 15.887 1.00 86.50 104 GLU A CA 1
ATOM 833 C C . GLU A 1 104 ? -28.970 2.176 16.446 1.00 86.50 104 GLU A C 1
ATOM 835 O O . GLU A 1 104 ? -28.011 2.660 17.049 1.00 86.50 104 GLU A O 1
ATOM 840 N N . ILE A 1 105 ? -29.066 0.872 16.164 1.00 82.12 105 ILE A N 1
ATOM 841 C CA . ILE A 1 105 ? -27.992 -0.088 16.459 1.00 82.12 105 ILE A CA 1
ATOM 842 C C . ILE A 1 105 ? -26.718 0.315 15.705 1.00 82.12 105 ILE A C 1
ATOM 844 O O . ILE A 1 105 ? -25.656 0.402 16.315 1.00 82.12 105 ILE A O 1
ATOM 848 N N . GLY A 1 106 ? -26.827 0.664 14.418 1.00 82.19 106 GLY A N 1
ATOM 849 C CA . GLY A 1 106 ? -25.701 1.170 13.626 1.00 82.19 106 GLY A CA 1
ATOM 850 C C . GLY A 1 106 ? -25.083 2.445 14.211 1.00 82.19 106 GLY A C 1
ATOM 851 O O . GLY A 1 106 ? -23.866 2.523 14.363 1.00 82.19 106 GLY A O 1
ATOM 852 N N . LYS A 1 107 ? -25.907 3.414 14.636 1.00 87.38 107 LYS A N 1
ATOM 853 C CA . LYS A 1 107 ? -25.427 4.644 15.297 1.00 87.38 107 LYS A CA 1
ATOM 854 C C . LYS A 1 107 ? -24.712 4.366 16.620 1.00 87.38 107 LYS A C 1
ATOM 856 O O . LYS A 1 107 ? -23.695 4.993 16.908 1.00 87.38 107 LYS A O 1
ATOM 861 N N . LYS A 1 108 ? -25.228 3.442 17.437 1.00 82.94 108 LYS A N 1
ATOM 862 C CA . LYS A 1 108 ? -24.562 3.030 18.681 1.00 82.94 108 LYS A CA 1
ATOM 863 C C . LYS A 1 108 ? -23.252 2.299 18.395 1.00 82.94 108 LYS A C 1
ATOM 865 O O . LYS A 1 108 ? -22.251 2.612 19.027 1.00 82.94 108 LYS A O 1
ATOM 870 N N . LEU A 1 109 ? -23.229 1.394 17.418 1.00 84.31 109 LEU A N 1
ATOM 871 C CA . LEU A 1 109 ? -22.015 0.689 17.005 1.00 84.31 109 LEU A CA 1
ATOM 872 C C . LEU A 1 109 ? -20.939 1.666 16.516 1.00 84.31 109 LEU A C 1
ATOM 874 O O . LEU A 1 109 ? -19.770 1.525 16.863 1.00 84.31 109 LEU A O 1
ATOM 878 N N . GLU A 1 110 ? -21.327 2.695 15.764 1.00 85.19 110 GLU A N 1
ATOM 879 C CA . GLU A 1 110 ? -20.409 3.734 15.299 1.00 85.19 110 GLU A CA 1
ATOM 880 C C . GLU A 1 110 ? -19.894 4.619 16.443 1.00 85.19 110 GLU A C 1
ATOM 882 O O . GLU A 1 110 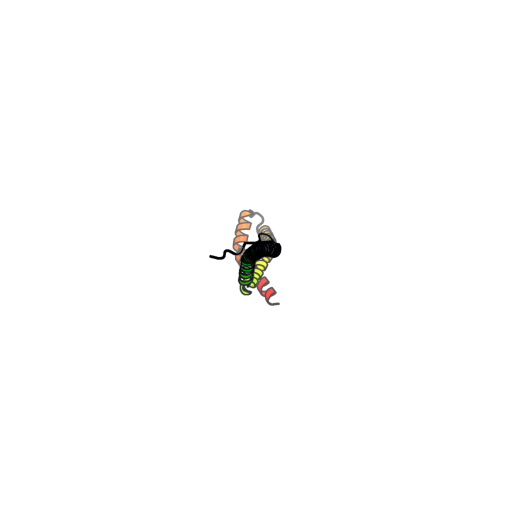? -18.729 5.018 16.437 1.00 85.19 110 GLU A O 1
ATOM 887 N N . LYS A 1 111 ? -20.715 4.854 17.472 1.00 87.12 111 LYS A N 1
ATOM 888 C CA . LYS A 1 111 ? -20.290 5.531 18.704 1.00 87.12 111 LYS A CA 1
ATOM 889 C C . LYS A 1 111 ? -19.295 4.695 19.521 1.00 87.12 111 LYS A C 1
ATOM 891 O O . LYS A 1 111 ? -18.369 5.262 20.091 1.00 87.12 111 LYS A O 1
ATOM 896 N N . GLU A 1 112 ? -19.460 3.373 19.551 1.00 82.25 112 GLU A N 1
ATOM 897 C CA . GLU A 1 112 ? -18.565 2.432 20.250 1.00 82.25 112 GLU A CA 1
ATOM 898 C C . GLU A 1 112 ? -17.30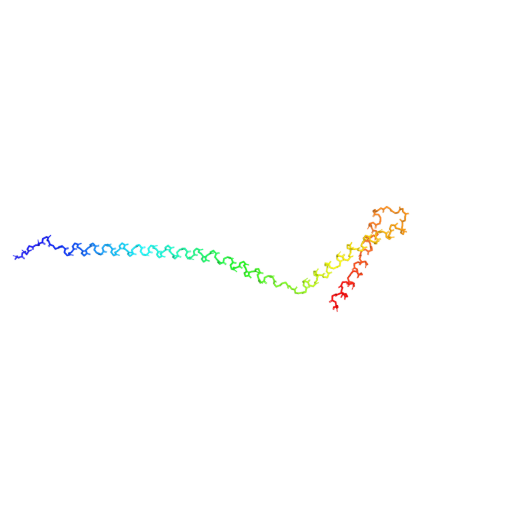8 2.068 19.438 1.00 82.25 112 GLU A C 1
ATOM 900 O O . GLU A 1 112 ? -16.299 1.628 19.993 1.00 82.25 112 GLU A O 1
ATOM 905 N N . ARG A 1 113 ? -17.319 2.298 18.118 1.00 81.31 113 ARG A N 1
ATOM 906 C CA . ARG A 1 113 ? -16.209 1.996 17.202 1.00 81.31 113 ARG A CA 1
ATOM 907 C C . ARG A 1 113 ? -14.834 2.488 17.688 1.00 81.31 113 ARG A C 1
ATOM 909 O O . ARG A 1 113 ? -13.888 1.712 17.566 1.00 81.31 113 ARG A O 1
ATOM 916 N N . PRO A 1 114 ? -14.654 3.714 18.224 1.00 83.69 114 PRO A N 1
ATOM 917 C CA . PRO A 1 114 ? -13.344 4.172 18.691 1.00 83.69 114 PRO A CA 1
ATOM 918 C C . PRO A 1 114 ? -12.807 3.344 19.864 1.00 83.69 114 PRO A C 1
ATOM 920 O O . PRO A 1 114 ? -11.616 3.045 19.902 1.00 83.69 114 PRO A O 1
ATOM 923 N N . SER A 1 115 ? -13.686 2.944 20.788 1.00 83.38 115 SER A N 1
ATOM 924 C CA . SER A 1 115 ? -13.342 2.100 21.939 1.00 83.38 115 SER A CA 1
ATOM 925 C C . SER A 1 115 ? -12.889 0.715 21.474 1.00 83.38 115 SER A C 1
ATOM 927 O O . SER A 1 115 ? -11.819 0.233 21.835 1.00 83.38 115 SER A O 1
ATOM 929 N N . LEU A 1 116 ? -13.647 0.126 20.551 1.00 78.88 116 LEU A N 1
ATOM 930 C CA . LEU A 1 116 ? -13.349 -1.182 19.974 1.00 78.88 116 LEU A CA 1
ATOM 931 C C . LEU A 1 116 ? -12.086 -1.184 19.106 1.00 78.88 116 LEU A C 1
ATOM 933 O O . LEU A 1 116 ? -11.307 -2.132 19.155 1.00 78.88 116 LEU A O 1
ATOM 937 N N . MET A 1 117 ? -11.832 -0.115 18.346 1.00 81.12 117 MET A N 1
ATOM 938 C CA . MET A 1 117 ? -10.563 0.054 17.631 1.00 81.12 117 MET A CA 1
ATOM 939 C C . MET A 1 117 ? -9.383 0.241 18.592 1.00 81.12 117 MET A C 1
ATOM 941 O O . MET A 1 117 ? -8.286 -0.220 18.287 1.00 81.12 117 MET A O 1
ATOM 945 N N . ALA A 1 118 ? -9.580 0.856 19.765 1.00 83.38 118 ALA A N 1
ATOM 946 C CA . ALA A 1 118 ? -8.537 0.921 20.787 1.00 83.38 118 ALA A CA 1
ATOM 947 C C . ALA A 1 118 ? -8.195 -0.478 21.332 1.00 83.38 118 ALA A C 1
ATOM 949 O O . ALA A 1 118 ? -7.014 -0.793 21.479 1.00 83.38 118 ALA A O 1
ATOM 950 N N . THR A 1 119 ? -9.194 -1.346 21.537 1.00 82.81 119 THR A N 1
ATOM 951 C CA . THR A 1 119 ? -8.980 -2.761 21.893 1.00 82.81 119 THR A CA 1
ATOM 952 C C . THR A 1 119 ? -8.261 -3.529 20.780 1.00 82.81 119 THR A C 1
ATOM 954 O O . THR A 1 119 ? -7.278 -4.225 21.041 1.00 82.81 119 THR A O 1
ATOM 957 N N . ALA A 1 120 ? -8.676 -3.344 19.523 1.00 81.94 120 ALA A N 1
ATOM 958 C CA . ALA A 1 120 ? -8.006 -3.929 18.359 1.00 81.94 120 ALA A CA 1
ATOM 959 C C . ALA A 1 120 ? -6.525 -3.526 18.303 1.00 81.94 120 ALA A C 1
ATOM 961 O O . ALA A 1 120 ? -5.643 -4.363 18.127 1.00 81.94 120 ALA A O 1
ATOM 962 N N . LYS A 1 121 ? -6.243 -2.241 18.535 1.00 82.44 121 LYS A N 1
ATOM 963 C CA . LYS A 1 121 ? -4.888 -1.696 18.572 1.00 82.44 121 LYS A CA 1
ATOM 964 C C . LYS A 1 121 ? -4.046 -2.319 19.683 1.00 82.44 121 LYS A C 1
ATOM 966 O O . LYS A 1 121 ? -2.862 -2.577 19.467 1.00 82.44 121 LYS A O 1
ATOM 971 N N . THR A 1 122 ? -4.608 -2.560 20.868 1.00 82.25 122 THR A N 1
ATOM 972 C CA . THR A 1 122 ? -3.872 -3.235 21.951 1.00 82.25 122 THR A CA 1
ATOM 973 C C . THR A 1 122 ? -3.556 -4.689 21.614 1.00 82.25 122 THR A C 1
ATOM 975 O O . THR A 1 122 ? -2.415 -5.112 21.796 1.00 82.25 122 THR A O 1
ATOM 978 N N . GLU A 1 123 ? -4.516 -5.418 21.042 1.00 81.06 123 GLU A N 1
ATOM 979 C CA . GLU A 1 123 ? -4.341 -6.814 20.624 1.00 81.06 123 GLU A CA 1
ATOM 980 C C . GLU A 1 123 ? -3.275 -6.930 19.528 1.00 81.06 123 GLU A C 1
ATOM 982 O O . GLU A 1 123 ? -2.301 -7.668 19.687 1.00 81.06 123 GLU A O 1
ATOM 987 N N 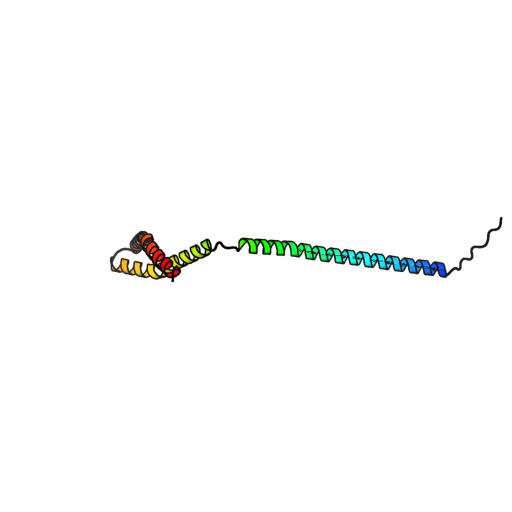. CYS A 1 124 ? -3.373 -6.112 18.479 1.00 81.12 124 CYS A N 1
ATOM 988 C CA . CYS A 1 124 ? -2.436 -6.103 17.354 1.00 81.12 124 CYS A CA 1
ATOM 989 C C . CYS A 1 124 ? -1.013 -5.664 17.741 1.00 81.12 124 CYS A C 1
ATOM 991 O O . CYS A 1 124 ? -0.032 -6.231 17.263 1.00 81.12 124 CYS A O 1
ATOM 993 N N . ASN A 1 125 ? -0.862 -4.693 18.652 1.00 75.38 125 ASN A N 1
ATOM 994 C CA . ASN A 1 125 ? 0.465 -4.303 19.146 1.00 75.38 125 ASN A CA 1
ATOM 995 C C . ASN A 1 125 ? 1.082 -5.349 20.090 1.00 75.38 125 ASN A C 1
ATOM 997 O O . ASN A 1 125 ? 2.305 -5.416 20.209 1.00 75.38 125 ASN A O 1
ATOM 1001 N N . SER A 1 126 ? 0.263 -6.159 20.771 1.00 66.06 126 SER A N 1
ATOM 1002 C CA . SER A 1 126 ? 0.745 -7.245 21.633 1.00 66.06 126 SER A CA 1
ATOM 1003 C C . SER A 1 126 ? 1.240 -8.454 20.832 1.00 66.06 126 SER A C 1
ATOM 1005 O O . SER A 1 126 ? 2.199 -9.107 21.241 1.00 66.06 126 SER A O 1
ATOM 1007 N N . THR A 1 127 ? 0.640 -8.712 19.665 1.00 55.69 127 THR A N 1
ATOM 1008 C CA . THR A 1 127 ? 1.062 -9.779 18.745 1.00 55.69 127 THR A CA 1
ATOM 1009 C C . THR A 1 127 ? 2.343 -9.416 18.002 1.00 55.69 127 THR A C 1
ATOM 1011 O O . THR A 1 127 ? 3.165 -10.292 17.781 1.00 55.69 127 THR A O 1
ATOM 1014 N N . ALA A 1 128 ? 2.572 -8.134 17.700 1.00 53.59 128 ALA A N 1
ATOM 1015 C CA . ALA A 1 128 ? 3.814 -7.661 17.080 1.00 53.59 128 ALA A CA 1
ATOM 1016 C C . ALA A 1 128 ? 5.055 -7.710 18.003 1.00 53.59 128 ALA A C 1
ATOM 1018 O O . ALA A 1 128 ? 6.173 -7.499 17.537 1.00 53.59 128 ALA A O 1
ATOM 1019 N N . LYS A 1 129 ? 4.877 -7.946 19.313 1.00 50.31 129 LYS A N 1
ATOM 1020 C CA . LYS A 1 129 ? 5.966 -8.044 20.307 1.00 50.31 129 LYS A CA 1
ATOM 1021 C C . LYS A 1 129 ? 6.340 -9.480 20.704 1.00 50.31 129 LYS A C 1
ATOM 1023 O O . LYS A 1 129 ? 7.265 -9.635 21.502 1.00 50.31 129 LYS A O 1
ATOM 1028 N N . LYS A 1 130 ? 5.618 -10.494 20.221 1.00 44.50 130 LYS A N 1
ATOM 1029 C CA . LYS A 1 130 ? 5.934 -11.916 20.437 1.00 44.50 130 LYS A CA 1
ATOM 1030 C C . LYS A 1 130 ? 6.661 -12.484 19.230 1.00 44.50 130 LYS A C 1
ATOM 1032 O O . LYS A 1 130 ? 7.535 -13.342 19.467 1.00 44.50 130 LYS A O 1
#

Secondary structure (DSSP, 8-state):
-------S--HHHHHHHHHHHHHHHHHHHHHHHHHHHHHHHHHHHHHHHHHHHHHHHHHHHT---HHHHHHHHHHHHHHHHHHHHHHHHHHHHHHHSTT--HHHHHHHHHHHHHHHHHHHHHHHHHHTT-

Radius of gyration: 43.57 Å; chains: 1; bounding box: 98×30×109 Å

Sequence (130 aa):
MNTLPNDPADPLRAREKEAVHNVRALVDELERDESRRRKRVWYLLAALIPFAFVVGIVLVRTKEDPARLAADQTRACELAWWAANSGKFEREMREANPGMPNNEIGKKLEKERPSLMATAKTECNSTAKK

Foldseek 3Di:
DDDDDDDPDDVPVVVVVVVVVVVVVVVVVVVVVVVVVVVVVVVVVVVVVVVVVVVVVVVVVPPPPVVVVVVVQLVVQLVVQCVVCLVVQLVVLCVVPVPDDSVVSVVVSVVCVVVSSVVSSVVSVVVVVD